Protein AF-A0A1Q8LFN7-F1 (afdb_monomer)

pLDDT: mean 75.92, std 19.47, range [40.94, 95.62]

Mean predicted aligned error: 15.12 Å

Radius of gyration: 30.02 Å; Cα contacts (8 Å, |Δi|>4): 61; chains: 1; bounding box: 86×58×66 Å

Nearest PDB structures (foldseek):
  2r5u-assembly1_F  TM=9.532E-01  e=4.505E-08  unclassified
  2r5u-assembly1_A  TM=9.496E-01  e=4.021E-08  unclassified
  2r5u-assembly1_C  TM=9.589E-01  e=5.986E-08  unclassified
  2r5u-assembly1_E  TM=9.418E-01  e=9.433E-08  unclassified
  8a3v-assembly1_A  TM=9.343E-01  e=1.618E-04  Vibrio cholerae

Foldseek 3Di:
DDDDDDDDDDDDDDDDDDDPPDPPVPPPPVPPDDDPVVLVVLLQQLQVDLVSLVVQVVPDDLVVHPDVLSSLLNVLSVVCVVVVHRSHPVSSCVSCVVVVNNCVNDPDPDDDD

Structure (mmCIF, N/CA/C/O backbone):
data_AF-A0A1Q8LFN7-F1
#
_entry.id   AF-A0A1Q8LFN7-F1
#
loop_
_atom_site.group_PDB
_atom_site.id
_atom_site.type_symbol
_atom_site.label_atom_id
_atom_site.label_alt_id
_atom_site.label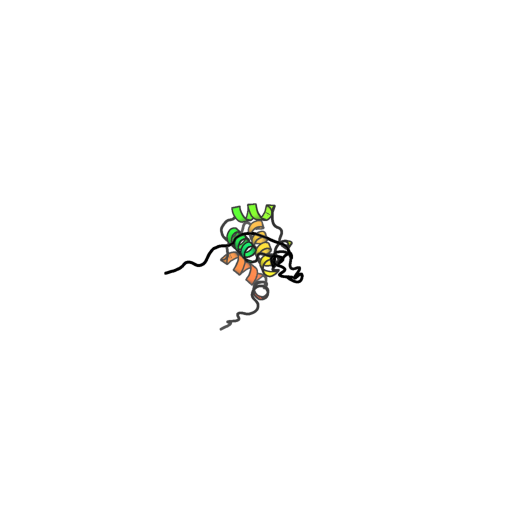_comp_id
_atom_site.label_asym_id
_atom_site.label_entity_id
_atom_site.label_seq_id
_atom_site.pdbx_PDB_ins_code
_atom_site.Cartn_x
_atom_site.Cartn_y
_atom_site.Cartn_z
_atom_site.occupancy
_atom_site.B_iso_or_equiv
_atom_site.auth_seq_id
_atom_site.auth_comp_id
_atom_site.auth_asym_id
_atom_site.auth_atom_id
_atom_site.pdbx_PDB_model_num
ATOM 1 N N . MET A 1 1 ? 72.409 38.755 -29.004 1.00 51.66 1 MET A N 1
ATOM 2 C CA . MET A 1 1 ? 71.296 39.695 -29.228 1.00 51.66 1 MET A CA 1
ATOM 3 C C . MET A 1 1 ? 71.091 39.787 -30.727 1.00 51.66 1 MET A C 1
ATOM 5 O O . MET A 1 1 ? 71.688 40.644 -31.354 1.00 51.66 1 MET A O 1
ATOM 9 N N . THR A 1 2 ? 70.331 38.856 -31.294 1.00 41.62 2 THR A N 1
ATOM 10 C CA . THR A 1 2 ? 69.801 38.955 -32.660 1.00 41.62 2 THR A CA 1
ATOM 11 C C . THR A 1 2 ? 68.637 37.978 -32.761 1.00 41.62 2 THR A C 1
ATOM 13 O O . THR A 1 2 ? 68.713 36.873 -32.231 1.00 41.62 2 THR A O 1
ATOM 16 N N . ALA A 1 3 ? 67.532 38.487 -33.291 1.00 52.41 3 ALA A N 1
ATOM 17 C CA . ALA A 1 3 ? 66.183 37.962 -33.171 1.00 52.41 3 ALA A CA 1
ATOM 18 C C . ALA A 1 3 ? 65.869 36.889 -34.224 1.00 52.41 3 ALA A C 1
ATOM 20 O O . ALA A 1 3 ? 66.311 37.001 -35.364 1.00 52.41 3 ALA A O 1
ATOM 21 N N . GLU A 1 4 ? 65.054 35.909 -33.838 1.00 45.50 4 GLU A N 1
ATOM 22 C CA . GLU A 1 4 ? 64.371 34.989 -34.754 1.00 45.50 4 GLU A CA 1
ATOM 23 C C . GLU A 1 4 ? 63.140 35.697 -35.361 1.00 45.50 4 GLU A C 1
ATOM 25 O O . GLU A 1 4 ? 62.400 36.349 -34.612 1.00 45.50 4 GLU A O 1
ATOM 30 N N . PRO A 1 5 ? 62.888 35.599 -36.680 1.00 56.19 5 PRO A N 1
ATOM 31 C CA . PRO A 1 5 ? 61.690 36.148 -37.296 1.00 56.19 5 PRO A CA 1
ATOM 32 C C . PRO A 1 5 ? 60.525 35.152 -37.240 1.00 56.19 5 PRO A C 1
ATOM 34 O O . PRO A 1 5 ? 60.673 33.952 -37.456 1.00 56.19 5 PRO A O 1
ATOM 37 N N . ILE A 1 6 ? 59.349 35.705 -36.967 1.00 56.28 6 ILE A N 1
ATOM 38 C CA . ILE A 1 6 ? 58.044 35.072 -37.138 1.00 56.28 6 ILE A CA 1
ATOM 39 C C . ILE A 1 6 ? 57.739 35.067 -38.639 1.00 56.28 6 ILE A C 1
ATOM 41 O O . ILE A 1 6 ? 57.766 36.137 -39.244 1.00 56.28 6 ILE A O 1
ATOM 45 N N . ASP A 1 7 ? 57.390 33.914 -39.209 1.00 54.22 7 ASP A N 1
ATOM 46 C CA . ASP A 1 7 ? 56.613 33.871 -40.450 1.00 54.22 7 ASP A CA 1
ATOM 47 C C . ASP A 1 7 ? 55.337 33.057 -40.238 1.00 54.22 7 ASP A C 1
ATOM 49 O O . ASP A 1 7 ? 55.320 31.997 -39.606 1.00 54.22 7 ASP A O 1
ATOM 53 N N . HIS A 1 8 ? 54.256 33.675 -40.685 1.00 48.03 8 HIS A N 1
ATOM 54 C CA . HIS A 1 8 ? 52.870 33.308 -40.497 1.00 48.03 8 HIS A CA 1
ATOM 55 C C . HIS A 1 8 ? 52.345 32.801 -41.847 1.00 48.03 8 HIS A C 1
ATOM 57 O O . HIS A 1 8 ? 52.644 33.398 -42.875 1.00 48.03 8 HIS A O 1
ATOM 63 N N . ASP A 1 9 ? 51.429 31.832 -41.774 1.00 48.88 9 ASP A N 1
ATOM 64 C CA . ASP A 1 9 ? 50.246 31.701 -42.646 1.00 48.88 9 ASP A CA 1
ATOM 65 C C . ASP A 1 9 ? 50.238 30.622 -43.775 1.00 48.88 9 ASP A C 1
ATOM 67 O O . ASP A 1 9 ? 50.683 30.839 -44.897 1.00 48.88 9 ASP A O 1
ATOM 71 N N . GLN A 1 10 ? 49.538 29.513 -43.447 1.00 47.28 10 GLN A N 1
ATOM 72 C CA . GLN A 1 10 ? 48.561 28.723 -44.256 1.00 47.28 10 GLN A CA 1
ATOM 73 C C . GLN A 1 10 ? 49.073 27.735 -45.311 1.00 47.28 10 GLN A C 1
ATOM 75 O O . GLN A 1 10 ? 50.073 27.954 -45.972 1.00 47.28 10 GLN A O 1
ATOM 80 N N . ALA A 1 11 ? 48.374 26.652 -45.663 1.00 46.72 11 ALA A N 1
ATOM 81 C CA . ALA A 1 11 ? 47.239 25.877 -45.139 1.00 46.72 11 ALA A CA 1
ATOM 82 C C . ALA A 1 11 ? 47.095 24.645 -46.064 1.00 46.72 11 ALA A C 1
ATOM 84 O O . ALA A 1 11 ? 47.703 24.615 -47.131 1.00 46.72 11 ALA A 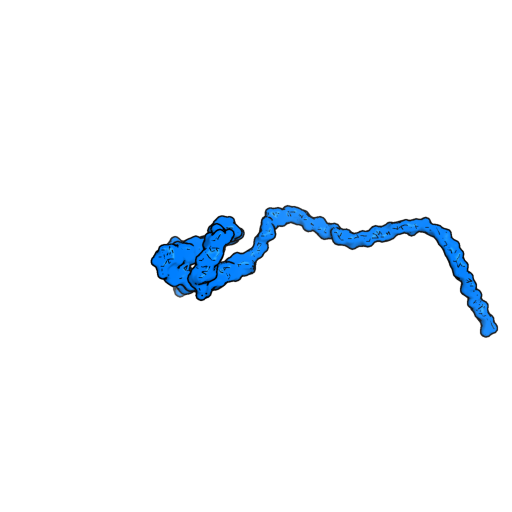O 1
ATOM 85 N N . HIS A 1 12 ? 46.171 23.743 -45.707 1.00 40.94 12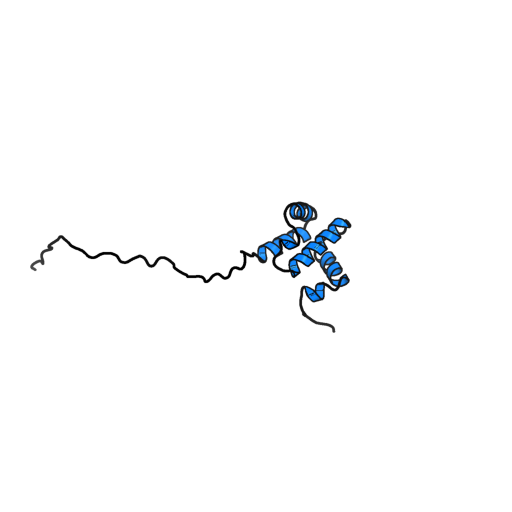 HIS A N 1
ATOM 86 C CA . HIS A 1 12 ? 45.705 22.498 -46.360 1.00 40.94 12 HIS A CA 1
ATOM 87 C C . HIS A 1 12 ? 46.267 21.273 -45.628 1.00 40.94 12 HIS A C 1
ATOM 89 O O . HIS A 1 12 ? 47.471 21.105 -45.526 1.00 40.94 12 HIS A O 1
ATOM 95 N N . GLY A 1 13 ? 45.488 20.371 -45.045 1.00 48.53 13 GLY A N 1
ATOM 96 C CA . GLY A 1 13 ? 44.085 20.027 -45.239 1.00 48.53 13 GLY A CA 1
ATOM 97 C C . GLY A 1 13 ? 43.987 18.510 -45.042 1.00 48.53 13 GLY A C 1
ATOM 98 O O . GLY A 1 13 ? 44.567 17.754 -45.813 1.00 48.53 13 GLY A O 1
ATOM 99 N N . SER A 1 14 ? 43.368 18.082 -43.946 1.00 51.91 14 SER A N 1
ATOM 100 C CA . SER A 1 14 ? 42.797 16.742 -43.693 1.00 51.91 14 SER A CA 1
ATOM 101 C C . SER A 1 14 ? 42.243 16.787 -42.265 1.00 51.91 14 SER A C 1
ATOM 103 O O . SER A 1 14 ? 42.965 16.720 -41.280 1.00 51.91 14 SER A O 1
ATOM 105 N N . GLU A 1 15 ? 41.039 17.322 -42.113 1.00 49.78 15 GLU A N 1
ATOM 106 C CA . GLU A 1 15 ? 39.817 16.518 -42.018 1.00 49.78 15 GLU A CA 1
ATOM 107 C C . GLU A 1 15 ? 39.771 15.637 -40.760 1.00 49.78 15 GLU A C 1
ATOM 109 O O . GLU A 1 15 ? 40.351 14.560 -40.676 1.00 49.78 15 GLU A O 1
ATOM 114 N N . SER A 1 16 ? 38.950 16.130 -39.829 1.00 49.59 16 SER A N 1
ATOM 115 C CA . SER A 1 16 ? 37.897 15.349 -39.184 1.00 49.59 16 SER A CA 1
ATOM 116 C C . SER A 1 16 ? 38.346 14.299 -38.171 1.00 49.59 16 SER A C 1
ATOM 118 O O . SER A 1 16 ? 38.296 13.098 -38.421 1.00 49.59 16 SER A O 1
ATOM 120 N N . LEU A 1 17 ? 38.632 14.756 -36.949 1.00 55.38 17 LEU A N 1
ATOM 121 C CA . LEU A 1 17 ? 38.372 13.935 -35.767 1.00 55.38 17 LEU A CA 1
ATOM 122 C C . LEU A 1 17 ? 36.860 13.968 -35.494 1.00 55.38 17 LEU A C 1
ATOM 124 O O . LEU A 1 17 ? 36.348 15.026 -35.113 1.00 55.38 17 LEU A O 1
ATOM 128 N N . PRO A 1 18 ? 36.114 12.863 -35.675 1.00 51.69 18 PRO A N 1
ATOM 129 C CA . PRO A 1 18 ? 34.764 12.801 -35.154 1.00 51.69 18 PRO A CA 1
ATOM 130 C C . PRO A 1 18 ? 34.853 12.831 -33.629 1.00 51.69 18 PRO A C 1
ATOM 132 O O . PRO A 1 18 ? 35.556 12.030 -33.007 1.00 51.69 18 PRO A O 1
ATOM 135 N N . GLY 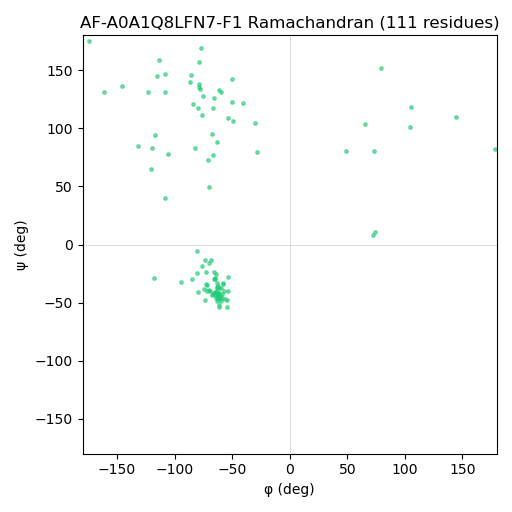A 1 19 ? 34.132 13.779 -33.029 1.00 56.94 19 GLY A N 1
ATOM 136 C CA . GLY A 1 19 ? 33.829 13.742 -31.609 1.00 56.94 19 GLY A CA 1
ATOM 137 C C . GLY A 1 19 ? 33.270 12.365 -31.279 1.00 56.94 19 GLY A C 1
ATOM 138 O O . GLY A 1 19 ? 32.299 11.927 -31.897 1.00 56.94 19 GLY A O 1
ATOM 139 N N . ASN A 1 20 ? 33.917 11.673 -30.341 1.00 57.00 20 ASN A N 1
ATOM 140 C CA . ASN A 1 20 ? 33.476 10.383 -29.832 1.00 57.00 20 ASN A CA 1
ATOM 141 C C . ASN A 1 20 ? 32.215 10.609 -28.985 1.00 57.00 20 ASN A C 1
ATOM 143 O O . ASN A 1 20 ? 32.251 10.622 -27.756 1.00 57.00 20 ASN A O 1
ATOM 147 N N . GLY A 1 21 ? 31.117 10.902 -29.682 1.00 50.22 21 GLY A N 1
ATOM 148 C CA . GLY A 1 21 ? 29.777 10.947 -29.151 1.00 50.22 21 GLY A CA 1
ATOM 149 C C . GLY A 1 21 ? 29.436 9.581 -28.590 1.00 50.22 21 GLY A C 1
ATOM 150 O O . GLY A 1 21 ? 29.661 8.551 -29.225 1.00 50.22 21 GLY A O 1
ATOM 151 N N . SER A 1 22 ? 28.917 9.615 -27.370 1.00 58.38 22 SER A N 1
ATOM 152 C CA . SER A 1 22 ? 28.279 8.524 -26.657 1.00 58.38 22 SER A CA 1
ATOM 153 C C . SER A 1 22 ? 27.591 7.530 -27.585 1.00 58.38 22 SER A C 1
ATOM 155 O O . SER A 1 22 ? 26.480 7.759 -28.052 1.00 58.38 22 SER A O 1
ATOM 157 N N . VAL A 1 23 ? 28.212 6.373 -27.765 1.00 55.88 23 VAL A N 1
ATOM 158 C CA . VAL A 1 23 ? 27.497 5.149 -28.116 1.00 55.88 23 VAL A CA 1
ATOM 159 C C . VAL A 1 23 ? 27.771 4.123 -27.030 1.00 55.88 23 VAL A C 1
ATOM 161 O O . VAL A 1 23 ? 28.377 3.076 -27.241 1.00 55.88 23 VAL A O 1
ATOM 164 N N . ALA A 1 24 ? 27.293 4.440 -25.824 1.00 56.75 24 ALA A N 1
ATOM 165 C CA . ALA A 1 24 ? 26.913 3.401 -24.884 1.00 56.75 24 ALA A CA 1
ATOM 166 C C . ALA A 1 24 ? 25.750 2.642 -25.534 1.00 56.75 24 ALA A C 1
ATOM 168 O O . ALA A 1 24 ? 24.583 3.004 -25.395 1.00 56.75 24 ALA A O 1
ATOM 169 N N . SER A 1 25 ? 26.102 1.628 -26.323 1.00 53.59 25 SER A N 1
ATOM 170 C CA . SER A 1 25 ? 25.196 0.597 -26.807 1.00 53.59 25 SER A CA 1
ATOM 171 C C . SER A 1 25 ? 24.749 -0.214 -25.592 1.00 53.59 25 SER A C 1
ATOM 173 O O . SER A 1 25 ? 25.279 -1.283 -25.293 1.00 53.59 25 SER A O 1
ATOM 175 N N . GLY A 1 26 ? 23.825 0.365 -24.825 1.00 55.72 26 GLY A N 1
ATOM 176 C CA . GLY A 1 26 ? 23.022 -0.347 -23.852 1.00 55.72 26 GLY A CA 1
ATOM 177 C C . GLY A 1 26 ? 22.121 -1.275 -24.640 1.00 55.72 26 GLY A C 1
ATOM 178 O O . GLY A 1 26 ? 21.084 -0.868 -25.159 1.00 55.72 26 GLY A O 1
ATOM 179 N N . THR A 1 27 ? 22.573 -2.513 -24.790 1.00 49.78 27 THR A N 1
ATOM 180 C CA . THR A 1 27 ? 21.739 -3.640 -25.177 1.00 49.78 27 THR A CA 1
ATOM 181 C C . THR A 1 27 ? 20.405 -3.535 -24.455 1.00 49.78 27 THR A C 1
ATOM 183 O O . THR A 1 27 ? 20.379 -3.476 -23.231 1.00 49.78 27 THR A O 1
ATOM 186 N N . PHE A 1 28 ? 19.337 -3.476 -25.244 1.00 50.84 28 PHE A N 1
ATOM 187 C CA . PHE A 1 28 ? 17.933 -3.654 -24.904 1.00 50.84 28 PHE A CA 1
ATOM 188 C C . PHE A 1 28 ? 17.682 -4.587 -23.707 1.00 50.84 28 PHE A C 1
ATOM 190 O O . PHE A 1 28 ? 17.260 -5.727 -23.885 1.00 50.84 28 PHE A O 1
ATOM 197 N N . ASP A 1 29 ? 17.849 -4.081 -22.491 1.00 51.47 29 ASP A N 1
ATOM 198 C CA . ASP A 1 29 ? 17.160 -4.604 -21.325 1.00 51.47 29 ASP A CA 1
ATOM 199 C C . ASP A 1 29 ? 15.782 -3.945 -21.360 1.00 51.47 29 ASP A C 1
ATOM 201 O O . ASP A 1 29 ? 15.552 -2.854 -20.840 1.00 51.47 29 ASP A O 1
ATOM 205 N N . ARG A 1 30 ? 14.884 -4.549 -22.148 1.00 54.94 30 ARG A N 1
ATOM 206 C CA . ARG A 1 30 ? 13.483 -4.135 -22.317 1.00 54.94 30 ARG A CA 1
ATOM 207 C C . ARG A 1 30 ? 12.685 -4.427 -21.047 1.00 54.94 30 ARG A C 1
ATOM 209 O O . ARG A 1 30 ? 11.615 -5.025 -21.115 1.00 54.94 30 ARG A O 1
ATOM 216 N N . GLN A 1 31 ? 13.192 -4.020 -19.892 1.00 50.78 31 GLN A N 1
ATOM 217 C CA . GLN A 1 31 ? 12.331 -3.845 -18.746 1.00 50.78 31 GLN A CA 1
ATOM 218 C C . GLN A 1 31 ? 11.650 -2.486 -18.949 1.00 50.78 31 GLN A C 1
ATOM 220 O O . GLN A 1 31 ? 12.357 -1.482 -19.077 1.00 50.78 31 GLN A O 1
ATOM 225 N N . PRO A 1 32 ? 10.309 -2.425 -19.078 1.00 57.16 32 PRO A N 1
ATOM 226 C CA . PRO A 1 32 ? 9.613 -1.141 -19.138 1.00 57.16 32 PRO A CA 1
ATOM 227 C C . PRO A 1 32 ? 10.094 -0.278 -17.964 1.00 57.16 32 PRO A C 1
ATOM 229 O O . PRO A 1 32 ? 10.354 -0.860 -16.914 1.00 57.16 32 PRO A O 1
ATOM 232 N N . PRO A 1 33 ? 10.279 1.045 -18.106 1.00 67.69 33 PRO A N 1
ATOM 233 C CA . PRO A 1 33 ? 10.826 1.877 -17.036 1.00 67.69 33 PRO A CA 1
ATOM 234 C C . PRO A 1 33 ? 10.003 1.675 -15.756 1.00 67.69 33 PRO A C 1
ATOM 236 O O . PRO A 1 33 ? 8.842 2.064 -15.706 1.00 67.69 33 PRO A O 1
ATOM 239 N N . GLN A 1 34 ? 10.590 1.002 -14.764 1.00 73.69 34 GLN A N 1
ATOM 240 C CA . GLN A 1 34 ? 9.958 0.719 -13.477 1.00 73.69 34 GLN A CA 1
ATOM 241 C C . GLN A 1 34 ? 10.613 1.567 -12.405 1.00 73.69 34 GLN A C 1
ATOM 243 O O . GLN A 1 34 ? 11.840 1.556 -12.275 1.00 73.69 34 GLN A O 1
ATOM 248 N N . ASP A 1 35 ? 9.794 2.228 -11.595 1.00 86.50 35 ASP A N 1
ATOM 249 C CA . ASP A 1 35 ? 10.252 2.927 -10.404 1.00 86.50 35 ASP A CA 1
ATOM 250 C C . ASP A 1 35 ? 9.633 2.289 -9.156 1.00 86.50 35 ASP A C 1
ATOM 252 O O . ASP A 1 35 ? 8.531 2.618 -8.720 1.00 86.50 35 ASP A O 1
ATOM 256 N N . LEU A 1 36 ? 10.383 1.360 -8.557 1.00 89.12 36 LEU A N 1
ATOM 257 C CA . LEU A 1 36 ? 9.974 0.686 -7.324 1.00 89.12 36 LEU A CA 1
ATOM 258 C C . LEU A 1 36 ? 9.857 1.651 -6.136 1.00 89.12 36 LEU A C 1
ATOM 260 O O . LEU A 1 36 ? 9.115 1.370 -5.198 1.00 89.12 36 LEU A O 1
ATOM 264 N N . THR A 1 37 ? 10.582 2.771 -6.163 1.00 87.81 37 THR A N 1
ATOM 265 C CA . THR A 1 37 ? 10.523 3.793 -5.110 1.00 87.81 37 THR A CA 1
ATOM 266 C C . THR A 1 37 ? 9.232 4.590 -5.232 1.00 87.81 37 THR A C 1
ATOM 268 O O . THR A 1 37 ? 8.604 4.902 -4.219 1.00 87.81 37 THR A O 1
ATOM 271 N N . ALA A 1 38 ? 8.798 4.876 -6.461 1.00 89.31 38 ALA A N 1
ATOM 272 C CA . ALA A 1 38 ? 7.503 5.489 -6.721 1.00 89.31 38 ALA A CA 1
ATOM 273 C C . ALA A 1 38 ? 6.357 4.586 -6.243 1.00 89.31 38 ALA A C 1
ATOM 275 O O . ALA A 1 38 ? 5.504 5.052 -5.493 1.00 89.31 38 ALA A O 1
ATOM 276 N N . GLU A 1 39 ? 6.385 3.287 -6.567 1.00 91.31 39 GLU A N 1
ATOM 277 C CA . GLU A 1 39 ? 5.390 2.321 -6.071 1.00 91.31 39 GLU A CA 1
ATOM 278 C C . GLU A 1 39 ? 5.321 2.309 -4.536 1.00 91.31 39 GLU A C 1
ATOM 280 O O . GLU A 1 39 ? 4.241 2.407 -3.953 1.00 91.31 39 GLU A O 1
ATOM 285 N N . GLN A 1 40 ? 6.473 2.257 -3.860 1.00 92.69 40 GLN A N 1
ATOM 286 C CA . GLN A 1 40 ? 6.532 2.311 -2.396 1.00 92.69 40 GLN A CA 1
ATOM 287 C C . GLN A 1 40 ? 6.003 3.632 -1.832 1.00 92.69 40 GLN A C 1
ATOM 289 O O . GLN A 1 40 ? 5.358 3.631 -0.786 1.00 92.69 40 GLN A O 1
ATOM 294 N N . SER A 1 41 ? 6.258 4.748 -2.514 1.00 93.12 41 SER A N 1
ATOM 295 C CA . SER A 1 41 ? 5.793 6.073 -2.095 1.00 93.12 41 SER A CA 1
ATOM 296 C C . SER A 1 41 ? 4.277 6.204 -2.221 1.00 93.12 41 SER A C 1
ATOM 298 O O . SER A 1 41 ? 3.639 6.742 -1.320 1.00 93.12 41 SER A O 1
ATOM 300 N N . VAL A 1 42 ? 3.693 5.662 -3.294 1.00 93.56 42 VAL A N 1
ATOM 301 C CA . VAL A 1 42 ? 2.236 5.603 -3.482 1.00 93.56 42 VAL A CA 1
ATOM 302 C C . VAL A 1 42 ? 1.596 4.775 -2.374 1.00 93.56 42 VAL A C 1
ATOM 304 O O . VAL A 1 42 ? 0.714 5.271 -1.676 1.00 93.56 42 VAL A O 1
ATOM 307 N N . LEU A 1 43 ? 2.088 3.552 -2.148 1.00 94.69 43 LEU A N 1
ATOM 308 C CA . LEU A 1 43 ? 1.583 2.696 -1.073 1.00 94.69 43 LEU A CA 1
ATOM 309 C C . LEU A 1 43 ? 1.729 3.376 0.291 1.00 94.69 43 LEU A C 1
ATOM 311 O O . LEU A 1 43 ? 0.779 3.417 1.062 1.00 94.69 43 LEU A O 1
ATOM 315 N N . GLY A 1 44 ? 2.888 3.972 0.573 1.00 93.62 44 GLY A N 1
ATOM 316 C CA . GLY A 1 44 ? 3.122 4.720 1.805 1.00 93.62 44 GLY A CA 1
ATOM 317 C C . GLY A 1 44 ? 2.143 5.880 1.988 1.00 93.62 44 GLY A C 1
ATOM 318 O O . GLY A 1 44 ? 1.605 6.048 3.078 1.00 93.62 44 GLY A O 1
ATOM 319 N N . GLY A 1 45 ? 1.859 6.641 0.928 1.00 94.06 45 GLY A N 1
ATOM 320 C CA . GLY A 1 45 ? 0.880 7.730 0.947 1.00 94.06 45 GLY A CA 1
ATOM 321 C C . GLY A 1 45 ? -0.540 7.246 1.246 1.00 94.06 45 GLY A C 1
ATOM 322 O O . GLY A 1 45 ? -1.227 7.831 2.083 1.00 94.06 45 GLY A O 1
ATOM 323 N N . MET A 1 46 ? -0.948 6.131 0.637 1.00 94.75 46 MET A N 1
ATOM 324 C CA . MET A 1 46 ? -2.249 5.504 0.887 1.00 94.75 46 MET A CA 1
ATOM 325 C C . MET A 1 46 ? -2.410 5.044 2.343 1.00 94.75 46 MET A C 1
ATOM 327 O O . MET A 1 46 ? -3.489 5.180 2.912 1.00 94.75 46 MET A O 1
ATOM 331 N N . LEU A 1 47 ? -1.338 4.562 2.981 1.00 94.56 47 LEU A N 1
ATOM 332 C CA . LEU A 1 47 ? -1.368 4.160 4.395 1.00 94.56 47 LEU A CA 1
ATOM 333 C C . LEU A 1 47 ? -1.506 5.349 5.368 1.00 94.56 47 LEU A C 1
ATOM 335 O O . LEU A 1 47 ? -1.799 5.136 6.546 1.00 94.56 47 LEU A O 1
ATOM 339 N N . LEU A 1 48 ? -1.268 6.586 4.913 1.00 92.06 48 LEU A N 1
ATOM 340 C CA . LEU A 1 48 ? -1.311 7.795 5.745 1.00 92.06 48 LEU A CA 1
ATOM 341 C C . LEU A 1 48 ? -2.665 8.511 5.711 1.00 92.06 48 LEU A C 1
ATOM 343 O O . LEU A 1 48 ? -3.042 9.129 6.706 1.00 92.06 48 LEU A O 1
ATOM 347 N N . SER A 1 49 ? -3.385 8.469 4.586 1.00 89.69 49 SER A N 1
ATOM 348 C CA . SER A 1 49 ? -4.644 9.204 4.425 1.00 89.69 49 SER A CA 1
ATOM 349 C C . SER A 1 49 ? -5.657 8.463 3.561 1.00 89.69 49 SER A C 1
ATOM 351 O O . SER A 1 49 ? -5.345 7.993 2.470 1.00 89.69 49 SER A O 1
ATOM 353 N N . LYS A 1 50 ? -6.915 8.458 4.017 1.00 88.69 50 LYS A N 1
ATOM 354 C CA . LYS A 1 50 ? -8.058 7.936 3.255 1.00 88.69 50 LYS A CA 1
ATOM 355 C C . LYS A 1 50 ? -8.347 8.745 1.990 1.00 88.69 50 LYS A C 1
ATOM 357 O O . LYS A 1 50 ? -8.816 8.167 1.015 1.00 88.69 50 LYS A O 1
ATOM 362 N N . ASP A 1 51 ? -8.045 10.040 1.999 1.00 91.75 51 ASP A N 1
ATOM 363 C CA . ASP A 1 51 ? -8.222 10.900 0.826 1.00 91.75 51 ASP A CA 1
ATOM 364 C C . ASP A 1 51 ? -7.194 10.540 -0.255 1.00 91.75 51 ASP A C 1
ATOM 366 O O . ASP A 1 51 ? -7.542 10.404 -1.421 1.00 91.75 51 ASP A O 1
ATOM 370 N N . ALA A 1 52 ? -5.952 10.241 0.150 1.00 93.19 52 ALA A N 1
ATOM 371 C CA . ALA A 1 52 ? -4.922 9.764 -0.773 1.00 93.19 52 ALA A CA 1
ATOM 372 C C . ALA A 1 52 ? -5.289 8.410 -1.397 1.00 93.19 52 ALA A C 1
ATOM 374 O O . ALA A 1 52 ? -4.951 8.157 -2.548 1.00 93.19 52 ALA A O 1
ATOM 375 N N . ILE A 1 53 ? -5.993 7.540 -0.661 1.00 92.56 53 ILE A N 1
ATOM 376 C CA . ILE A 1 53 ? -6.545 6.310 -1.242 1.00 92.56 53 ILE A CA 1
ATOM 377 C C . ILE A 1 53 ? -7.531 6.676 -2.347 1.00 92.56 53 ILE A C 1
ATOM 379 O O . ILE A 1 53 ? -7.340 6.206 -3.462 1.00 92.56 53 ILE A O 1
ATOM 383 N N . ALA A 1 54 ? -8.524 7.525 -2.054 1.00 93.44 54 ALA A N 1
ATOM 384 C CA . ALA A 1 54 ? -9.554 7.929 -3.011 1.00 93.44 54 ALA A CA 1
ATOM 385 C C . ALA A 1 54 ? -8.952 8.493 -4.306 1.00 93.44 54 ALA A C 1
ATOM 387 O O . ALA A 1 54 ? -9.301 8.014 -5.380 1.00 93.44 54 ALA A O 1
ATOM 388 N N . ASP A 1 55 ? -7.989 9.410 -4.197 1.00 94.38 55 ASP A N 1
ATOM 389 C CA . ASP A 1 55 ? -7.309 10.001 -5.355 1.00 94.38 55 ASP A CA 1
ATOM 390 C C . ASP A 1 55 ? -6.561 8.943 -6.183 1.00 94.38 55 ASP A C 1
ATOM 392 O O . ASP A 1 55 ? -6.593 8.952 -7.413 1.00 94.38 55 ASP A O 1
ATOM 396 N N . VAL A 1 56 ? -5.884 8.000 -5.519 1.00 94.25 56 VAL A N 1
ATOM 397 C CA . VAL A 1 56 ? -5.085 6.971 -6.194 1.00 94.25 56 VAL A CA 1
ATOM 398 C C . VAL A 1 56 ? -5.962 5.935 -6.904 1.00 94.25 56 VAL A C 1
ATOM 400 O O . VAL A 1 56 ? -5.573 5.471 -7.979 1.00 94.25 56 VAL A O 1
ATOM 403 N N . VAL A 1 57 ? -7.134 5.568 -6.365 1.00 94.31 57 VAL A N 1
ATOM 404 C CA . VAL A 1 57 ? -8.010 4.565 -7.017 1.00 94.31 57 VAL A CA 1
ATOM 405 C C . VAL A 1 57 ? -8.560 5.051 -8.358 1.00 94.31 57 VAL A C 1
ATOM 407 O O . VAL A 1 57 ? -8.932 4.235 -9.199 1.00 94.31 57 VAL A O 1
ATOM 410 N N . GLU A 1 58 ? -8.632 6.368 -8.567 1.00 93.75 58 GLU A N 1
ATOM 411 C CA . GLU A 1 58 ? -9.124 6.947 -9.820 1.00 93.75 58 GLU A CA 1
ATOM 412 C C . GLU A 1 58 ? -8.130 6.777 -10.975 1.00 93.75 58 GLU A C 1
ATOM 414 O O . GLU A 1 58 ? -8.528 6.788 -12.143 1.00 93.75 58 GLU A O 1
ATOM 419 N N . VAL A 1 59 ? -6.842 6.614 -10.659 1.00 93.75 59 VAL A N 1
ATOM 420 C CA . VAL A 1 59 ? -5.751 6.639 -11.642 1.00 93.75 59 VAL A CA 1
ATOM 421 C C . VAL A 1 59 ? -4.968 5.337 -11.742 1.00 93.75 59 VAL A C 1
ATOM 423 O O . VAL A 1 59 ? -4.455 5.049 -12.821 1.00 93.75 59 VAL A O 1
ATOM 426 N N . LEU A 1 60 ? -4.873 4.554 -10.664 1.00 93.62 60 LEU A N 1
ATOM 427 C CA . LEU A 1 60 ? -4.100 3.313 -10.629 1.00 93.62 60 LEU A CA 1
ATOM 428 C C . LEU A 1 60 ? -4.990 2.091 -10.430 1.00 93.62 60 LEU A C 1
ATOM 430 O O . LEU A 1 60 ? -5.971 2.116 -9.690 1.00 93.62 60 LEU A O 1
ATOM 434 N N . ARG A 1 61 ? -4.592 0.995 -11.067 1.00 93.25 61 ARG A N 1
ATOM 435 C CA . ARG A 1 61 ? -5.138 -0.348 -10.884 1.00 93.25 61 ARG A CA 1
ATOM 436 C C . ARG A 1 61 ? -4.080 -1.255 -10.254 1.00 93.25 61 ARG A C 1
ATOM 438 O O . ARG A 1 61 ? -2.886 -0.974 -10.383 1.00 93.25 61 ARG A O 1
ATOM 445 N N . PRO A 1 62 ? -4.472 -2.368 -9.606 1.00 90.44 62 PRO A N 1
ATOM 446 C CA . PRO A 1 62 ? -3.507 -3.314 -9.053 1.00 90.44 62 PRO A CA 1
ATOM 447 C C . PRO A 1 62 ? -2.485 -3.780 -10.094 1.00 90.44 62 PRO A C 1
ATOM 449 O O . PRO A 1 62 ? -1.301 -3.856 -9.794 1.00 90.44 62 PRO A O 1
ATOM 452 N N . GLU A 1 63 ? -2.907 -4.021 -11.336 1.00 91.12 63 GLU A N 1
ATOM 453 C CA . GLU A 1 63 ? -2.046 -4.540 -12.402 1.00 91.12 63 GLU A CA 1
ATOM 454 C C . GLU A 1 63 ? -0.970 -3.547 -12.876 1.00 91.12 63 GLU A C 1
ATOM 456 O O . GLU A 1 63 ? -0.030 -3.963 -13.555 1.00 91.12 63 GLU A O 1
ATOM 461 N N . ASP A 1 64 ? -1.077 -2.266 -12.503 1.00 90.06 64 ASP A N 1
ATOM 462 C CA . ASP A 1 64 ? -0.101 -1.229 -12.858 1.00 90.06 64 ASP A CA 1
ATOM 463 C C . ASP A 1 64 ? 1.183 -1.319 -12.018 1.00 90.06 64 ASP A C 1
ATOM 465 O O . ASP A 1 64 ? 2.223 -0.792 -12.415 1.00 90.06 64 ASP A O 1
ATOM 469 N N . PHE A 1 65 ? 1.147 -2.009 -10.873 1.00 89.38 65 PHE A N 1
ATOM 470 C CA . PHE A 1 65 ? 2.343 -2.246 -10.067 1.00 89.38 65 PHE A CA 1
ATOM 471 C C . PHE A 1 65 ? 3.195 -3.359 -10.675 1.00 89.38 65 PHE A C 1
ATOM 473 O O . PHE A 1 65 ? 2.713 -4.455 -10.967 1.00 89.38 65 PHE A O 1
ATOM 480 N N . TYR A 1 66 ? 4.503 -3.139 -10.768 1.00 89.50 66 TYR A N 1
ATOM 481 C CA . TYR A 1 66 ? 5.436 -4.124 -11.303 1.00 89.50 66 TYR A CA 1
ATOM 482 C C . TYR A 1 66 ? 5.670 -5.300 -10.370 1.00 89.50 66 TYR A C 1
ATOM 484 O O . TYR A 1 66 ? 5.828 -6.445 -10.798 1.00 89.50 66 TYR A O 1
ATOM 492 N N . ARG A 1 67 ? 5.772 -5.018 -9.067 1.00 88.44 67 ARG A N 1
ATOM 493 C CA . ARG A 1 67 ? 6.010 -6.049 -8.060 1.00 88.44 67 ARG A CA 1
ATOM 494 C C . ARG A 1 67 ? 4.675 -6.674 -7.684 1.00 88.44 67 ARG A C 1
ATOM 496 O O . ARG A 1 67 ? 3.872 -5.981 -7.065 1.00 88.44 67 ARG A O 1
ATOM 503 N N . PRO A 1 68 ? 4.492 -7.997 -7.865 1.00 88.62 68 PRO A N 1
ATOM 504 C CA . PRO A 1 68 ? 3.312 -8.694 -7.350 1.00 88.62 68 PRO A CA 1
ATOM 505 C C . PRO A 1 68 ? 3.110 -8.455 -5.854 1.00 88.62 68 PRO A C 1
ATOM 507 O O . PRO A 1 68 ? 1.993 -8.448 -5.360 1.00 88.62 68 PRO A O 1
ATOM 510 N N . ALA A 1 69 ? 4.205 -8.203 -5.130 1.00 88.88 69 ALA A N 1
ATOM 511 C CA . ALA A 1 69 ? 4.121 -7.867 -3.727 1.00 88.88 69 ALA A CA 1
ATOM 512 C C . ALA A 1 69 ? 3.401 -6.534 -3.456 1.00 88.88 69 ALA A C 1
ATOM 514 O O . ALA A 1 69 ? 2.612 -6.434 -2.523 1.00 88.88 69 ALA A O 1
ATOM 515 N N . HIS A 1 70 ? 3.657 -5.518 -4.276 1.00 93.06 70 HIS A N 1
ATOM 516 C CA . HIS A 1 70 ? 2.993 -4.225 -4.166 1.00 93.06 70 HIS A CA 1
ATOM 517 C C . HIS A 1 70 ? 1.537 -4.305 -4.642 1.00 93.06 70 HIS A C 1
ATOM 519 O O . HIS A 1 70 ? 0.682 -3.691 -4.011 1.00 93.06 70 HIS A O 1
ATOM 525 N N . GLN A 1 71 ? 1.248 -5.140 -5.651 1.00 93.31 71 GLN A N 1
ATOM 526 C CA . GLN A 1 71 ? -0.122 -5.447 -6.088 1.00 93.31 71 GLN A CA 1
ATOM 527 C C . GLN A 1 71 ? -0.974 -5.948 -4.916 1.00 93.31 71 GLN A C 1
ATOM 529 O O . GLN A 1 71 ? -1.997 -5.357 -4.594 1.00 93.31 71 GLN A O 1
ATOM 534 N N . THR A 1 72 ? -0.510 -6.976 -4.201 1.00 92.69 72 THR A N 1
ATOM 535 C CA . THR A 1 72 ? -1.254 -7.545 -3.066 1.00 92.69 72 THR A CA 1
ATOM 536 C C . THR A 1 72 ? -1.441 -6.545 -1.920 1.00 92.69 72 THR A C 1
ATOM 538 O O . THR A 1 72 ? -2.494 -6.516 -1.280 1.00 92.69 72 THR A O 1
ATOM 541 N N . VAL A 1 73 ? -0.437 -5.703 -1.642 1.00 93.06 73 VAL A N 1
ATOM 542 C CA . VAL A 1 73 ? -0.564 -4.645 -0.624 1.00 93.06 73 VAL A CA 1
ATOM 543 C C . VAL A 1 73 ? -1.637 -3.639 -1.043 1.00 93.06 73 VAL A C 1
ATOM 545 O O . VAL A 1 73 ? -2.502 -3.307 -0.236 1.00 93.06 73 VAL A O 1
ATOM 548 N N . TYR A 1 74 ? -1.619 -3.205 -2.302 1.00 95.62 74 TYR A N 1
ATOM 549 C CA . TYR A 1 74 ? -2.614 -2.299 -2.865 1.00 95.62 74 TYR A CA 1
ATOM 550 C C . TYR A 1 74 ? -4.033 -2.889 -2.808 1.00 95.62 74 TYR A C 1
ATOM 552 O O . TYR A 1 74 ? -4.944 -2.251 -2.287 1.00 95.62 74 TYR A O 1
ATOM 560 N N . GLU A 1 75 ? -4.219 -4.136 -3.245 1.00 94.69 75 GLU A N 1
ATOM 561 C CA . GLU A 1 75 ? -5.502 -4.853 -3.162 1.00 94.69 75 GLU A CA 1
ATOM 562 C C . GLU A 1 75 ? -6.017 -4.947 -1.724 1.00 94.69 75 GLU A C 1
ATOM 564 O O . GLU A 1 75 ? -7.208 -4.775 -1.459 1.00 94.69 75 GLU A O 1
ATOM 569 N N . THR A 1 76 ? -5.115 -5.186 -0.772 1.00 94.75 76 THR A N 1
ATOM 570 C CA . THR A 1 76 ? -5.467 -5.244 0.647 1.00 94.75 76 THR A CA 1
ATOM 571 C C . THR A 1 76 ? -5.929 -3.887 1.175 1.00 94.75 76 THR A C 1
ATOM 573 O O . THR A 1 76 ? -6.915 -3.819 1.910 1.00 94.75 76 THR A O 1
ATOM 576 N N . ILE A 1 77 ? -5.251 -2.806 0.778 1.00 95.38 77 ILE A N 1
ATOM 577 C CA . ILE A 1 77 ? -5.650 -1.433 1.112 1.00 95.38 77 ILE A CA 1
ATOM 578 C C . ILE A 1 77 ? -7.046 -1.134 0.555 1.00 95.38 77 ILE A C 1
ATOM 580 O O . ILE A 1 77 ? -7.890 -0.620 1.289 1.00 95.38 77 ILE A O 1
ATOM 584 N N . LEU A 1 78 ? -7.313 -1.490 -0.707 1.00 94.81 78 LEU A N 1
ATOM 585 C CA . LEU A 1 78 ? -8.619 -1.277 -1.335 1.00 94.81 78 LEU A CA 1
ATOM 586 C C . LEU A 1 78 ? -9.740 -2.048 -0.641 1.00 94.81 78 LEU A C 1
ATOM 588 O O . LEU A 1 78 ? -10.823 -1.505 -0.438 1.00 94.81 78 LEU A O 1
ATOM 592 N N . ASP A 1 79 ? -9.493 -3.296 -0.257 1.00 94.44 79 ASP A N 1
ATOM 593 C CA . ASP A 1 79 ? -10.495 -4.111 0.423 1.00 94.44 79 ASP A CA 1
ATOM 594 C C . ASP A 1 79 ? -10.836 -3.564 1.821 1.00 94.44 79 ASP A C 1
ATOM 596 O O . ASP A 1 79 ? -12.010 -3.473 2.184 1.00 94.44 79 ASP A O 1
ATOM 600 N N . LEU A 1 80 ? -9.831 -3.133 2.592 1.00 93.94 80 LEU A N 1
ATOM 601 C CA . LEU A 1 80 ? -10.057 -2.458 3.875 1.00 93.94 80 LEU A CA 1
ATOM 602 C C . LEU A 1 80 ? -10.829 -1.148 3.682 1.00 93.94 80 LEU A C 1
ATOM 604 O O . LEU A 1 80 ? -11.807 -0.892 4.387 1.00 93.94 80 LEU A O 1
ATOM 608 N N . TYR A 1 81 ? -10.437 -0.353 2.685 1.00 94.19 81 TYR A N 1
ATOM 609 C CA . TYR A 1 81 ? -11.106 0.899 2.346 1.00 94.19 81 TYR A CA 1
ATOM 610 C C . TYR A 1 81 ? -12.575 0.679 1.949 1.00 94.19 81 TYR A C 1
ATOM 612 O O . TYR A 1 81 ? -13.458 1.368 2.459 1.00 94.19 81 TYR A O 1
ATOM 620 N N . GLY A 1 82 ? -12.860 -0.332 1.121 1.00 93.00 82 GLY A N 1
ATOM 621 C CA . GLY A 1 82 ? -14.214 -0.701 0.698 1.00 93.00 82 GLY A CA 1
ATOM 622 C C . GLY A 1 82 ? -15.107 -1.200 1.840 1.00 93.00 82 GLY A C 1
ATOM 623 O O . GLY A 1 82 ? -16.319 -0.992 1.810 1.00 93.00 82 GLY A O 1
ATOM 624 N N . ARG A 1 83 ? -14.516 -1.796 2.884 1.00 93.69 83 ARG A N 1
ATOM 625 C CA . ARG A 1 83 ? -15.205 -2.170 4.134 1.00 93.69 83 ARG A CA 1
ATOM 626 C C . ARG A 1 83 ? -15.382 -1.003 5.113 1.00 93.69 83 ARG A C 1
ATOM 628 O O . ARG A 1 83 ? -16.036 -1.163 6.142 1.00 93.69 83 ARG A O 1
ATOM 635 N N . GLY A 1 84 ? -14.814 0.166 4.813 1.00 91.50 84 GLY A N 1
ATOM 636 C CA . GLY A 1 84 ? -14.792 1.323 5.710 1.00 91.50 84 GLY A CA 1
ATOM 637 C C . GLY A 1 84 ? -13.809 1.182 6.880 1.00 91.50 84 GLY A C 1
ATOM 638 O O . GLY A 1 84 ? -13.831 2.001 7.804 1.00 91.50 84 GLY A O 1
ATOM 639 N N . GLU A 1 85 ? -12.939 0.173 6.847 1.00 91.38 85 GLU A N 1
ATOM 640 C CA . GLU A 1 85 ? -11.921 -0.076 7.866 1.00 91.38 85 GLU A CA 1
ATOM 641 C C . GLU A 1 85 ? -10.710 0.865 7.686 1.00 91.38 85 GLU A C 1
ATOM 643 O O . GLU A 1 85 ? -10.486 1.423 6.605 1.00 91.38 85 GLU A O 1
ATOM 648 N N . PRO A 1 86 ? -9.923 1.124 8.745 1.00 90.31 86 PRO A N 1
ATOM 649 C CA . PRO A 1 86 ? -8.648 1.824 8.615 1.00 90.31 86 PRO A CA 1
ATOM 650 C C . PRO A 1 86 ? -7.683 1.041 7.715 1.00 90.31 86 PRO A C 1
ATOM 652 O O . PRO A 1 86 ? -7.500 -0.158 7.896 1.00 90.31 86 PRO A O 1
ATOM 655 N N . ALA A 1 87 ? -7.034 1.717 6.770 1.00 93.19 87 ALA A N 1
ATOM 656 C CA . ALA A 1 87 ? -6.036 1.111 5.888 1.00 93.19 87 ALA A CA 1
ATOM 657 C C . ALA A 1 87 ? -4.613 1.576 6.242 1.00 93.19 87 ALA A C 1
ATOM 659 O O . ALA A 1 87 ? -3.810 1.864 5.365 1.00 93.19 87 ALA A O 1
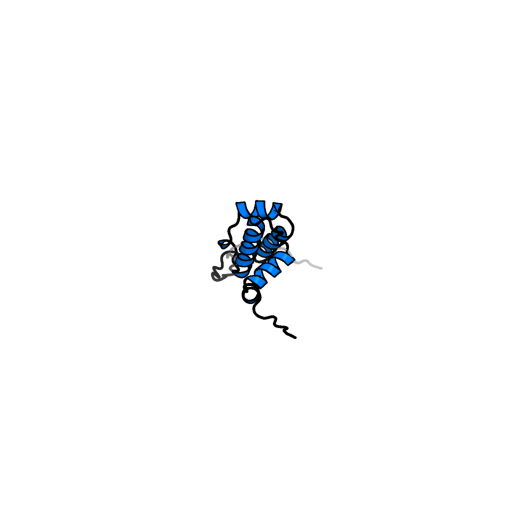ATOM 660 N N . ASP A 1 88 ? -4.309 1.694 7.535 1.00 94.06 88 ASP A N 1
ATOM 661 C CA . ASP A 1 88 ? -2.963 2.010 8.017 1.00 94.06 88 ASP A CA 1
ATOM 662 C C . ASP A 1 88 ? -2.026 0.786 7.969 1.00 94.06 88 ASP A C 1
ATOM 664 O O . ASP A 1 88 ? -2.453 -0.357 7.783 1.00 94.06 88 ASP A O 1
ATOM 668 N N . ALA A 1 89 ? -0.726 1.015 8.172 1.00 90.50 89 ALA A N 1
ATOM 669 C CA . ALA A 1 89 ? 0.296 -0.029 8.086 1.00 90.50 89 ALA A CA 1
ATOM 670 C C . ALA A 1 89 ? 0.069 -1.211 9.049 1.00 90.50 89 ALA A C 1
ATOM 672 O O . ALA A 1 89 ? 0.406 -2.348 8.706 1.00 90.50 89 ALA A O 1
ATOM 673 N N . VAL A 1 90 ? -0.484 -0.970 10.243 1.00 92.69 90 VAL A N 1
ATOM 674 C CA . VAL A 1 90 ? -0.744 -2.021 11.239 1.00 92.69 90 VAL A CA 1
ATOM 675 C C . VAL A 1 90 ? -1.926 -2.867 10.786 1.00 92.69 90 VAL A C 1
ATOM 677 O O . VAL A 1 90 ? -1.822 -4.095 10.752 1.00 92.69 90 VAL A O 1
ATOM 680 N N . THR A 1 91 ? -3.018 -2.221 10.381 1.00 93.25 91 THR A N 1
ATOM 681 C CA . THR A 1 91 ? -4.239 -2.901 9.939 1.00 93.25 91 THR A CA 1
ATOM 682 C C . THR A 1 91 ? -3.999 -3.703 8.659 1.00 93.25 91 THR A C 1
ATOM 684 O O . THR A 1 91 ? -4.360 -4.878 8.588 1.00 93.25 91 THR A O 1
ATOM 687 N N . VAL A 1 92 ? -3.285 -3.129 7.687 1.00 93.31 92 VAL A N 1
ATOM 688 C CA . VAL A 1 92 ? -2.894 -3.821 6.448 1.00 93.31 92 VAL A CA 1
ATOM 689 C C . VAL A 1 92 ? -1.985 -5.016 6.741 1.00 93.31 92 VAL A C 1
ATOM 691 O O . VAL A 1 92 ? -2.203 -6.099 6.201 1.00 93.31 92 VAL A O 1
ATOM 694 N N . SER A 1 93 ? -1.002 -4.875 7.636 1.00 90.25 93 SER A N 1
ATOM 695 C CA . SER A 1 93 ? -0.127 -5.997 8.013 1.00 90.25 93 SER A CA 1
ATOM 696 C C . SER A 1 93 ? -0.906 -7.136 8.679 1.00 90.25 93 SER A C 1
ATOM 698 O O . SER A 1 93 ? -0.676 -8.306 8.366 1.00 90.25 93 SER A O 1
ATOM 700 N N . ALA A 1 94 ? -1.850 -6.812 9.568 1.00 90.44 94 ALA A N 1
ATOM 701 C CA . ALA A 1 94 ? -2.706 -7.798 10.224 1.00 90.44 94 ALA A CA 1
ATOM 702 C C . ALA A 1 94 ? -3.618 -8.525 9.221 1.00 90.44 94 ALA A C 1
ATOM 704 O O . ALA A 1 94 ? -3.781 -9.744 9.292 1.00 90.44 94 ALA A O 1
ATOM 705 N N . GLU A 1 95 ? -4.174 -7.795 8.255 1.00 91.75 95 GLU A N 1
ATOM 706 C CA . GLU A 1 95 ? -4.990 -8.339 7.171 1.00 91.75 95 GLU A CA 1
ATOM 707 C C . GLU A 1 95 ? -4.181 -9.291 6.274 1.00 91.75 95 GLU A C 1
ATOM 709 O O . GLU A 1 95 ? -4.582 -10.439 6.072 1.00 91.75 95 GLU A O 1
ATOM 714 N N . LEU A 1 96 ? -2.992 -8.874 5.829 1.00 89.69 96 LEU A N 1
ATOM 715 C CA . LEU A 1 96 ? -2.071 -9.706 5.045 1.00 89.69 96 LEU A CA 1
ATOM 716 C C . LEU A 1 96 ? -1.640 -10.969 5.802 1.00 89.69 96 LEU A C 1
ATOM 718 O O . LEU A 1 96 ? -1.491 -12.041 5.208 1.00 89.69 96 LEU A O 1
ATOM 722 N N . GLN A 1 97 ? -1.434 -10.865 7.118 1.00 87.62 97 GLN A N 1
ATOM 723 C CA . GLN A 1 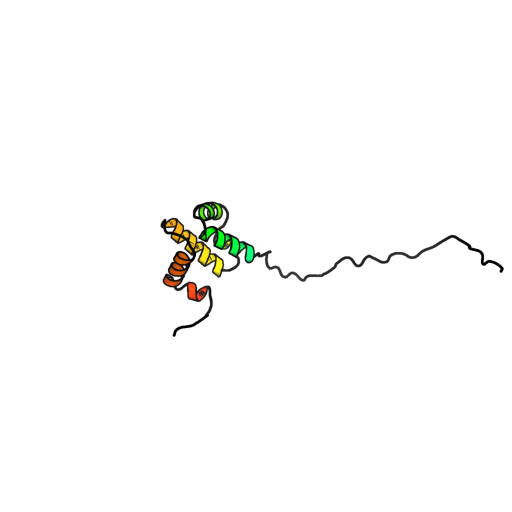97 ? -1.124 -12.016 7.961 1.00 87.62 97 GLN A CA 1
ATOM 724 C C . GLN A 1 97 ? -2.317 -12.970 8.057 1.00 87.62 97 GLN A C 1
ATOM 726 O O . GLN A 1 97 ? -2.135 -14.180 7.924 1.00 87.62 97 GLN A O 1
ATOM 731 N N . ARG A 1 98 ? -3.536 -12.440 8.231 1.00 86.81 98 ARG A N 1
ATOM 732 C CA . ARG A 1 98 ? -4.769 -13.238 8.287 1.00 86.81 98 ARG A CA 1
ATOM 733 C C . ARG A 1 98 ? -5.019 -14.000 6.985 1.00 86.81 98 ARG A C 1
ATOM 735 O O . ARG A 1 98 ? -5.454 -15.146 7.035 1.00 86.81 98 ARG A O 1
ATOM 742 N N . ARG A 1 99 ? -4.712 -13.392 5.835 1.00 84.69 99 ARG A N 1
ATOM 743 C CA . ARG A 1 99 ? -4.804 -14.032 4.508 1.00 84.69 99 ARG A CA 1
ATOM 744 C C . ARG A 1 99 ? -3.702 -15.060 4.241 1.00 84.69 99 ARG A C 1
ATOM 746 O O . ARG A 1 99 ? -3.793 -15.817 3.282 1.00 84.69 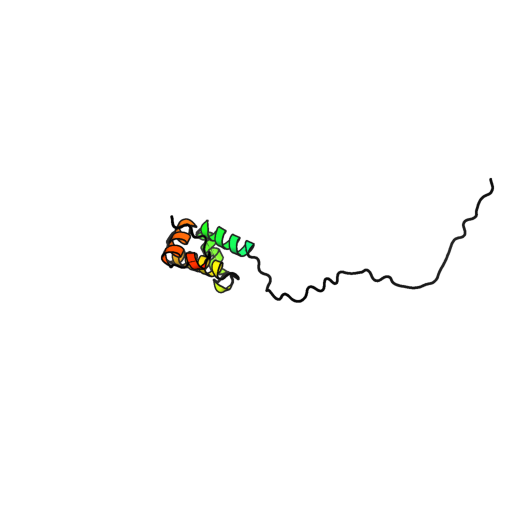99 ARG A O 1
ATOM 753 N N . GLY A 1 100 ? -2.651 -15.091 5.063 1.00 80.06 100 GLY A N 1
ATOM 754 C CA . GLY A 1 100 ? -1.455 -15.899 4.809 1.00 80.06 100 GLY A CA 1
ATOM 755 C C . GLY A 1 100 ? -0.575 -15.357 3.674 1.00 80.06 100 GLY A C 1
ATOM 756 O O . GLY A 1 100 ? 0.394 -16.002 3.276 1.00 80.06 100 GLY A O 1
ATOM 757 N N . GLU A 1 101 ? -0.872 -14.161 3.167 1.00 75.50 101 GLU A N 1
ATOM 758 C CA . GLU A 1 101 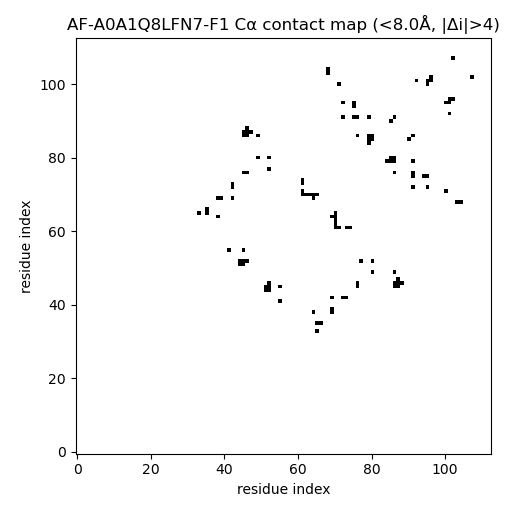? -0.164 -13.526 2.053 1.00 75.50 101 GLU A CA 1
ATOM 759 C C . GLU A 1 101 ? 1.131 -12.852 2.504 1.00 75.50 101 GLU A C 1
ATOM 761 O O . GLU A 1 101 ? 2.085 -12.773 1.736 1.00 75.50 101 GLU A O 1
ATOM 766 N N . LEU A 1 102 ? 1.238 -12.468 3.780 1.00 63.81 102 LEU A N 1
ATOM 767 C CA . LEU A 1 102 ? 2.454 -11.867 4.339 1.00 63.81 102 LEU A CA 1
ATOM 768 C C . LEU A 1 102 ? 3.688 -12.780 4.182 1.00 63.81 102 LEU A C 1
ATOM 770 O O . LEU A 1 102 ? 4.790 -12.306 3.903 1.00 63.81 102 LEU A O 1
ATOM 774 N N . VAL A 1 103 ? 3.490 -14.103 4.250 1.00 58.97 103 VAL A N 1
ATOM 775 C CA . VAL A 1 103 ? 4.534 -15.120 4.007 1.00 58.97 103 VAL A CA 1
ATOM 776 C C . VAL A 1 103 ? 5.019 -15.104 2.550 1.00 58.97 103 VAL A C 1
ATOM 778 O O . VAL A 1 103 ? 6.176 -15.422 2.269 1.00 58.97 103 VAL A O 1
ATOM 781 N N . ARG A 1 104 ? 4.137 -14.720 1.622 1.00 59.88 104 ARG A N 1
ATOM 782 C CA . ARG A 1 104 ? 4.380 -14.659 0.178 1.00 59.88 104 ARG A CA 1
ATOM 783 C C . ARG A 1 104 ? 5.032 -13.334 -0.246 1.00 59.88 104 ARG A C 1
ATOM 785 O O . ARG A 1 104 ? 5.806 -13.331 -1.199 1.00 59.88 104 ARG A O 1
ATOM 792 N N . LEU A 1 105 ? 4.768 -12.245 0.482 1.00 63.84 105 LEU A N 1
ATOM 793 C CA . LEU A 1 105 ? 5.308 -10.898 0.237 1.00 63.84 105 LEU A CA 1
ATOM 794 C C . LEU A 1 105 ? 6.733 -10.699 0.749 1.00 63.84 105 LEU A C 1
ATOM 796 O O . LEU A 1 105 ? 7.568 -10.092 0.082 1.00 63.84 105 LEU A O 1
ATOM 800 N N . GLY A 1 106 ? 7.023 -11.237 1.928 1.00 55.09 106 GLY A N 1
ATOM 801 C CA . GLY A 1 106 ? 8.345 -11.228 2.529 1.00 55.09 106 GLY A CA 1
ATOM 802 C C . GLY A 1 106 ? 8.785 -12.660 2.724 1.00 55.09 106 GLY A C 1
ATOM 803 O O . GLY A 1 106 ? 8.614 -13.213 3.807 1.00 55.09 106 GLY A O 1
ATOM 804 N N . GLY A 1 107 ? 9.329 -13.279 1.675 1.00 47.81 107 GLY A N 1
ATOM 805 C CA . GLY A 1 107 ? 9.898 -14.615 1.780 1.00 47.81 107 GLY A CA 1
ATOM 806 C C . GLY A 1 107 ? 10.851 -14.691 2.975 1.00 47.81 107 GLY A C 1
ATOM 807 O O . GLY A 1 107 ? 11.954 -14.161 2.931 1.00 47.81 107 GLY A O 1
ATOM 808 N N . ARG A 1 108 ? 10.406 -15.360 4.043 1.00 48.50 108 ARG A N 1
ATOM 809 C CA . ARG A 1 108 ? 11.236 -15.913 5.116 1.00 48.50 108 AR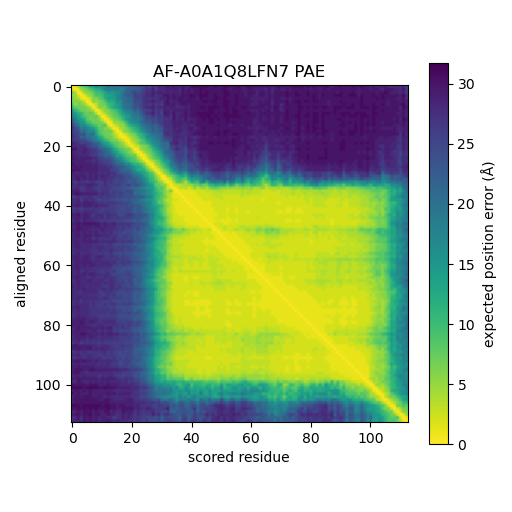G A CA 1
ATOM 810 C C . ARG A 1 108 ? 12.269 -14.929 5.704 1.00 48.50 108 ARG A C 1
ATOM 812 O O . ARG A 1 108 ? 13.470 -15.049 5.481 1.00 48.50 108 ARG A O 1
ATOM 819 N N . ARG A 1 109 ? 11.826 -14.055 6.608 1.00 43.69 109 ARG A N 1
ATOM 820 C CA . ARG A 1 109 ? 12.616 -13.768 7.819 1.00 43.69 109 ARG A CA 1
ATOM 821 C C . ARG A 1 109 ? 11.926 -14.446 8.995 1.00 43.69 109 ARG A C 1
ATOM 823 O O . ARG A 1 109 ? 11.162 -13.843 9.731 1.00 43.69 109 ARG A O 1
ATOM 830 N N . THR A 1 110 ? 12.126 -15.757 9.083 1.00 52.97 110 THR A N 1
ATOM 831 C CA . THR A 1 110 ? 11.672 -16.582 10.202 1.00 52.97 110 THR A CA 1
ATOM 832 C C . THR A 1 110 ? 12.426 -16.186 11.466 1.00 52.97 110 THR A C 1
ATOM 834 O O . THR A 1 110 ? 13.636 -16.392 11.540 1.00 52.97 110 THR A O 1
ATOM 837 N N . CYS A 1 111 ? 11.715 -15.695 12.473 1.00 47.56 111 CYS A N 1
ATOM 838 C CA . CYS A 1 111 ? 12.050 -15.952 13.869 1.00 47.56 111 CYS A CA 1
ATOM 839 C C . CYS A 1 111 ? 10.768 -16.395 14.584 1.00 47.56 111 CYS A C 1
ATOM 841 O O . CYS A 1 111 ? 10.009 -15.610 15.141 1.00 47.56 111 CYS A O 1
ATOM 843 N N . THR A 1 112 ? 10.489 -17.688 14.482 1.00 47.09 112 THR A N 1
ATOM 844 C CA . THR A 1 112 ? 9.677 -18.396 15.477 1.00 47.09 112 THR A CA 1
ATOM 845 C C . THR A 1 112 ? 10.613 -18.668 16.672 1.00 47.09 112 THR A C 1
ATOM 847 O O . THR A 1 112 ? 11.789 -18.934 16.404 1.00 47.09 112 THR A O 1
ATOM 850 N N . PRO A 1 113 ? 10.167 -18.498 17.934 1.00 58.84 113 PRO A N 1
ATOM 851 C CA . PRO A 1 113 ? 11.026 -18.551 19.127 1.00 58.84 113 PRO A CA 1
ATOM 852 C C . PRO A 1 113 ? 11.726 -19.895 19.348 1.00 58.84 113 PRO A C 1
ATOM 854 O O . PRO A 1 113 ? 11.185 -20.931 18.896 1.00 58.84 113 PRO A O 1
#

Sequence (113 aa):
MTAEPIDHDQAHGSESLPGNGSVASGTFDRQPPQDLTAEQSVLGGMLLSKDAIADVVEVLRPEDFYRPAHQTVYETILDLYGRGEPADAVTVSAELQRRGELVRLGGRRTCTP

Secondary structure (DSSP, 8-state):
--PPPP-----------------------------HHHHHHHHHHHHH-HHHHHHHHTT--GGG-SSHHHHHHHHHHHHHHHTT---SHHHHHHHHHHTT-HHHHS-------

Solvent-accessible surface area (backbone atoms only — not comparable to full-atom values): 7392 Å² total; per-residue (Å²): 143,82,84,86,82,89,85,84,86,89,83,88,89,82,82,81,82,76,77,86,68,88,74,80,79,72,73,84,71,84,64,74,94,77,57,71,65,58,55,51,49,52,55,53,46,34,35,73,32,74,66,48,38,58,61,44,61,78,77,54,56,54,85,74,44,87,47,69,54,55,21,56,52,49,51,48,38,51,53,28,48,74,72,72,44,74,40,31,69,68,50,43,49,53,50,32,50,73,72,57,46,44,59,72,60,50,72,75,84,81,79,78,133